Protein AF-A0A4P6FNH8-F1 (afdb_monomer_lite)

Structure (mmCIF, N/CA/C/O backbone):
data_AF-A0A4P6FNH8-F1
#
_entry.id   AF-A0A4P6FNH8-F1
#
loop_
_atom_site.group_PDB
_atom_site.id
_atom_site.type_symbol
_atom_site.label_atom_id
_atom_site.label_alt_id
_atom_site.label_comp_id
_atom_site.label_asym_id
_atom_site.label_entity_id
_atom_site.label_seq_id
_atom_site.pdbx_PDB_ins_code
_atom_site.Cartn_x
_atom_site.Cartn_y
_atom_site.Cartn_z
_atom_site.occupancy
_atom_site.B_iso_or_equiv
_atom_site.auth_seq_id
_atom_site.auth_comp_id
_atom_site.auth_asym_id
_atom_site.auth_atom_id
_atom_site.pdbx_PDB_model_num
ATOM 1 N N . MET A 1 1 ? 36.685 -17.827 -35.394 1.00 43.69 1 MET A N 1
ATOM 2 C CA . MET A 1 1 ? 35.992 -16.547 -35.660 1.00 43.69 1 MET A CA 1
ATOM 3 C C . MET A 1 1 ? 34.524 -16.852 -35.896 1.00 43.69 1 MET A C 1
ATOM 5 O O . MET A 1 1 ? 34.252 -17.631 -36.791 1.00 43.69 1 MET A O 1
ATOM 9 N N . SER A 1 2 ? 33.561 -16.354 -35.133 1.00 48.94 2 SER A N 1
ATOM 10 C CA . SER A 1 2 ? 33.621 -15.653 -33.846 1.00 48.94 2 SER A CA 1
ATOM 11 C C . SER A 1 2 ? 32.327 -16.001 -33.105 1.00 48.94 2 SER A C 1
ATOM 13 O O . SER A 1 2 ? 31.249 -15.919 -33.686 1.00 48.94 2 SER A O 1
ATOM 15 N N . GLY A 1 3 ? 32.433 -16.433 -31.848 1.00 52.28 3 GLY A N 1
ATOM 16 C CA . GLY A 1 3 ? 31.310 -16.820 -30.985 1.00 52.28 3 GLY A CA 1
ATOM 17 C C . GLY A 1 3 ? 30.482 -15.637 -30.473 1.00 52.28 3 GLY A C 1
ATOM 18 O O . GLY A 1 3 ? 29.864 -15.742 -29.420 1.00 52.28 3 GLY A O 1
ATOM 19 N N . GLU A 1 4 ? 30.479 -14.519 -31.197 1.00 54.94 4 GLU A N 1
ATOM 20 C CA . GLU A 1 4 ? 29.883 -13.247 -30.781 1.00 54.94 4 GLU A CA 1
ATOM 21 C C . GLU A 1 4 ? 28.447 -13.058 -31.292 1.00 54.94 4 GLU A C 1
ATOM 23 O O . GLU A 1 4 ? 27.693 -12.273 -30.728 1.00 54.94 4 GLU A O 1
ATOM 28 N N . GLU A 1 5 ? 28.004 -13.829 -32.292 1.00 51.91 5 GLU A N 1
ATOM 29 C CA . GLU A 1 5 ? 26.651 -13.677 -32.855 1.00 51.91 5 GLU A CA 1
ATOM 30 C C . GLU A 1 5 ? 25.549 -14.289 -31.965 1.00 51.91 5 GLU A C 1
ATOM 32 O O . GLU A 1 5 ? 24.372 -13.953 -32.084 1.00 51.91 5 GLU A O 1
ATOM 37 N N . LYS A 1 6 ? 25.917 -15.141 -30.996 1.00 47.25 6 LYS A N 1
ATOM 38 C CA . LYS A 1 6 ? 24.975 -15.701 -30.007 1.00 47.25 6 LYS A CA 1
ATOM 39 C C . LYS A 1 6 ? 24.760 -14.818 -28.769 1.00 47.25 6 LYS A C 1
ATOM 41 O O . LYS A 1 6 ? 24.041 -15.229 -27.862 1.00 47.25 6 LYS A O 1
ATOM 46 N N . LEU A 1 7 ? 25.326 -13.609 -28.729 1.00 52.78 7 LEU A N 1
ATOM 47 C CA . LEU A 1 7 ? 25.089 -12.632 -27.654 1.00 52.78 7 LEU A CA 1
ATOM 48 C C . LEU A 1 7 ? 23.827 -11.773 -27.849 1.00 52.78 7 LEU A C 1
ATOM 50 O O . LEU A 1 7 ? 23.547 -10.908 -27.027 1.00 52.78 7 LEU A O 1
ATOM 54 N N . ALA A 1 8 ? 23.016 -12.038 -28.876 1.00 52.78 8 ALA A N 1
ATOM 55 C CA . ALA A 1 8 ? 21.679 -11.455 -29.023 1.00 52.78 8 ALA A CA 1
ATOM 56 C C . ALA A 1 8 ? 20.589 -12.271 -28.293 1.00 52.78 8 ALA A C 1
ATOM 58 O O . ALA A 1 8 ? 19.421 -12.253 -28.682 1.00 52.78 8 ALA A O 1
ATOM 59 N N . ALA A 1 9 ? 20.957 -13.018 -27.247 1.00 53.44 9 ALA A N 1
ATOM 60 C CA . ALA A 1 9 ? 19.985 -13.634 -26.358 1.00 53.44 9 ALA A CA 1
ATOM 61 C C . ALA A 1 9 ? 19.224 -12.510 -25.644 1.00 53.44 9 ALA A C 1
ATOM 63 O O . ALA A 1 9 ? 19.782 -11.799 -24.807 1.00 53.44 9 ALA A O 1
ATOM 64 N N . ALA A 1 10 ? 17.958 -12.321 -26.026 1.00 61.97 10 ALA A N 1
ATOM 65 C CA . ALA A 1 10 ? 17.019 -11.470 -25.309 1.00 61.97 10 ALA A CA 1
ATOM 66 C C . ALA A 1 10 ? 17.166 -11.707 -23.794 1.00 61.97 10 ALA A C 1
ATOM 68 O O . ALA A 1 10 ? 17.348 -12.862 -23.390 1.00 61.97 10 ALA A O 1
ATOM 69 N N . PRO A 1 11 ? 17.113 -10.648 -22.961 1.00 55.53 11 PRO A N 1
ATOM 70 C CA . PRO A 1 11 ? 17.288 -10.803 -21.525 1.00 55.53 11 PRO A CA 1
ATOM 71 C C . PRO A 1 11 ? 16.305 -11.874 -21.035 1.00 55.53 11 PRO A C 1
ATOM 73 O O . PRO A 1 11 ? 15.132 -11.831 -21.428 1.00 55.53 11 PRO A O 1
ATOM 76 N N . PRO A 1 12 ? 16.763 -12.864 -20.250 1.00 52.28 12 PRO A N 1
ATOM 77 C CA . PRO A 1 12 ? 15.908 -13.956 -19.823 1.00 52.28 12 PRO A CA 1
ATOM 78 C C . PRO A 1 12 ? 14.679 -13.371 -19.122 1.00 52.28 12 PRO A C 1
ATOM 80 O O . PRO A 1 12 ? 14.793 -12.606 -18.164 1.00 52.28 12 PRO A O 1
ATOM 83 N N . VAL A 1 13 ? 13.485 -13.720 -19.615 1.00 58.91 13 VAL A N 1
ATOM 84 C CA . VAL A 1 13 ? 12.173 -13.343 -19.047 1.00 58.91 13 VAL A CA 1
ATOM 85 C C . VAL A 1 13 ? 11.908 -14.175 -17.780 1.00 58.91 13 VAL A C 1
ATOM 87 O O . VAL A 1 13 ? 10.817 -14.685 -17.528 1.00 58.91 13 VAL A O 1
ATOM 90 N N . GLU A 1 14 ? 12.942 -14.379 -16.976 1.00 52.25 14 GLU A N 1
ATOM 91 C CA . GLU A 1 14 ? 12.959 -15.292 -15.846 1.00 52.25 14 GLU A CA 1
ATOM 92 C C . GLU A 1 14 ? 12.688 -14.474 -14.583 1.00 52.25 14 GLU A C 1
ATOM 94 O O . GLU A 1 14 ? 13.568 -14.035 -13.854 1.00 52.25 14 GLU A O 1
ATOM 99 N N . GLY A 1 15 ? 11.411 -14.142 -14.410 1.00 58.81 15 GLY A N 1
ATOM 100 C CA . GLY A 1 15 ? 10.933 -13.310 -13.305 1.00 58.81 15 GLY A CA 1
ATOM 101 C C . GLY A 1 15 ? 9.507 -12.792 -13.482 1.00 58.81 15 GLY A C 1
ATOM 102 O O . GLY A 1 15 ? 8.905 -12.322 -12.516 1.00 58.81 15 GLY A O 1
ATOM 103 N N . SER A 1 16 ? 8.923 -12.904 -14.683 1.00 69.25 16 SER A N 1
ATOM 104 C CA . SER A 1 16 ? 7.615 -12.300 -14.980 1.00 69.25 16 SER A CA 1
ATOM 105 C C . SER A 1 16 ? 6.472 -12.891 -14.150 1.00 69.25 16 SER A C 1
ATOM 107 O O . SER A 1 16 ? 5.639 -12.142 -13.652 1.00 69.25 16 SER A O 1
ATOM 109 N N . ARG A 1 17 ? 6.450 -14.214 -13.929 1.00 79.19 17 ARG A N 1
ATOM 110 C CA . ARG A 1 17 ? 5.368 -14.883 -13.183 1.00 79.19 17 ARG A CA 1
ATOM 111 C C . ARG A 1 17 ? 5.410 -14.590 -11.689 1.00 79.19 17 ARG A C 1
ATOM 113 O O . ARG A 1 17 ? 4.373 -14.295 -11.115 1.00 79.19 17 ARG A O 1
ATOM 120 N N . PHE A 1 18 ? 6.589 -14.629 -11.069 1.00 81.00 18 PHE A N 1
ATOM 121 C CA . PHE A 1 18 ? 6.742 -14.306 -9.647 1.00 81.00 18 PHE A CA 1
ATOM 122 C C . PHE A 1 18 ? 6.321 -12.859 -9.362 1.00 81.00 18 PHE A C 1
ATOM 124 O O . PHE A 1 18 ? 5.509 -12.611 -8.473 1.00 81.00 18 PHE A O 1
ATOM 131 N N . ARG A 1 19 ? 6.788 -11.913 -10.188 1.00 79.69 19 ARG A N 1
ATOM 132 C CA . ARG A 1 19 ? 6.395 -10.500 -10.098 1.00 79.69 19 ARG A CA 1
ATOM 133 C C . ARG A 1 19 ? 4.899 -10.306 -10.357 1.00 79.69 19 ARG A C 1
ATOM 135 O O . ARG A 1 19 ? 4.261 -9.556 -9.627 1.00 79.69 19 ARG A O 1
ATOM 142 N N . ALA A 1 20 ? 4.328 -11.011 -11.336 1.00 81.69 20 ALA A N 1
ATOM 143 C CA . ALA A 1 20 ? 2.895 -10.964 -11.620 1.00 81.69 20 ALA A CA 1
ATOM 144 C C . ALA A 1 20 ? 2.048 -11.525 -10.468 1.00 81.69 20 ALA A C 1
ATOM 146 O O . ALA A 1 20 ? 1.025 -10.937 -10.134 1.00 81.69 20 ALA A O 1
ATOM 147 N N . ILE A 1 21 ? 2.483 -12.614 -9.826 1.00 88.44 21 ILE A N 1
ATOM 148 C CA . ILE A 1 21 ? 1.800 -13.197 -8.663 1.00 88.44 21 ILE A CA 1
ATOM 149 C C . ILE A 1 21 ? 1.846 -12.228 -7.481 1.00 88.44 21 ILE A C 1
ATOM 151 O O . ILE A 1 21 ? 0.808 -11.959 -6.884 1.00 88.44 21 ILE A O 1
ATOM 155 N N . ILE A 1 22 ? 3.013 -11.653 -7.170 1.00 86.31 22 ILE A N 1
ATOM 156 C CA . ILE A 1 22 ? 3.126 -10.652 -6.098 1.00 86.31 22 ILE A CA 1
ATOM 157 C C . ILE A 1 22 ? 2.273 -9.419 -6.410 1.00 86.31 22 ILE A C 1
ATOM 159 O O . ILE A 1 22 ? 1.556 -8.939 -5.534 1.00 86.31 22 ILE A O 1
ATOM 163 N N . GLY A 1 23 ? 2.291 -8.940 -7.656 1.00 83.19 23 GLY A N 1
ATOM 164 C CA . GLY A 1 23 ? 1.445 -7.834 -8.097 1.00 83.19 23 GLY A CA 1
ATOM 165 C C . GLY A 1 23 ? -0.046 -8.142 -7.947 1.00 83.19 23 GLY A C 1
ATOM 166 O O . GLY A 1 23 ? -0.795 -7.310 -7.441 1.00 83.19 23 GLY A O 1
ATOM 167 N N . ALA A 1 24 ? -0.475 -9.353 -8.310 1.00 86.81 24 ALA A N 1
ATOM 168 C CA . ALA A 1 24 ? -1.855 -9.797 -8.148 1.00 86.81 24 ALA A CA 1
ATOM 169 C C . ALA A 1 24 ? -2.260 -9.898 -6.669 1.00 86.81 24 ALA A C 1
ATOM 171 O O . ALA A 1 24 ? -3.338 -9.435 -6.307 1.00 86.81 24 ALA A O 1
ATOM 172 N N . ILE A 1 25 ? -1.392 -10.434 -5.804 1.00 90.12 25 ILE A N 1
ATOM 173 C CA . ILE A 1 25 ? -1.632 -10.491 -4.354 1.00 90.12 25 ILE A CA 1
ATOM 174 C C . ILE A 1 25 ? -1.741 -9.079 -3.772 1.00 90.12 25 ILE A C 1
ATOM 176 O O . ILE A 1 25 ? -2.648 -8.823 -2.985 1.00 90.12 25 ILE A O 1
ATOM 180 N N . ALA A 1 26 ? -0.870 -8.152 -4.177 1.00 86.50 26 ALA A N 1
ATOM 181 C CA . A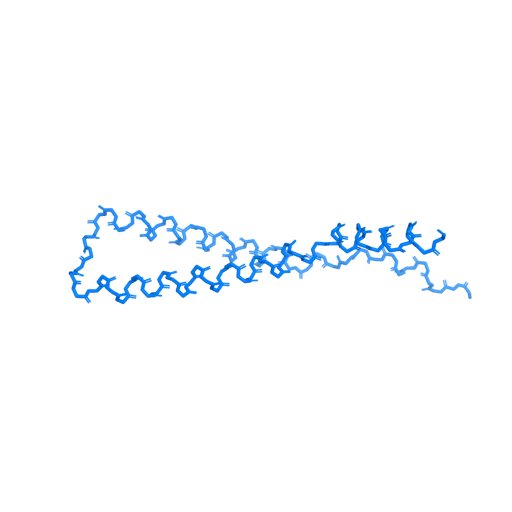LA A 1 26 ? -0.921 -6.766 -3.720 1.00 86.50 26 ALA A CA 1
ATOM 182 C C . ALA A 1 26 ? -2.216 -6.061 -4.162 1.00 86.50 26 ALA A C 1
ATOM 184 O O . ALA A 1 26 ? -2.851 -5.381 -3.359 1.00 86.50 26 ALA A O 1
ATOM 185 N N . LEU A 1 27 ? -2.645 -6.269 -5.412 1.00 86.81 27 LEU A N 1
ATOM 186 C CA . LEU A 1 27 ? -3.898 -5.727 -5.948 1.00 86.81 27 LEU A CA 1
ATOM 187 C C . LEU A 1 27 ? -5.123 -6.286 -5.225 1.00 86.81 27 LEU A C 1
ATOM 189 O O . LEU A 1 27 ? -5.956 -5.522 -4.741 1.00 86.81 27 LEU A O 1
ATOM 193 N N . VAL A 1 28 ? -5.228 -7.613 -5.135 1.00 92.81 28 VAL A N 1
ATOM 194 C CA . VAL A 1 28 ? -6.359 -8.288 -4.486 1.00 92.81 28 VAL A CA 1
ATOM 195 C C . VAL A 1 28 ? -6.380 -7.976 -2.992 1.00 92.81 28 VAL A C 1
ATOM 197 O O . VAL A 1 28 ? -7.433 -7.645 -2.45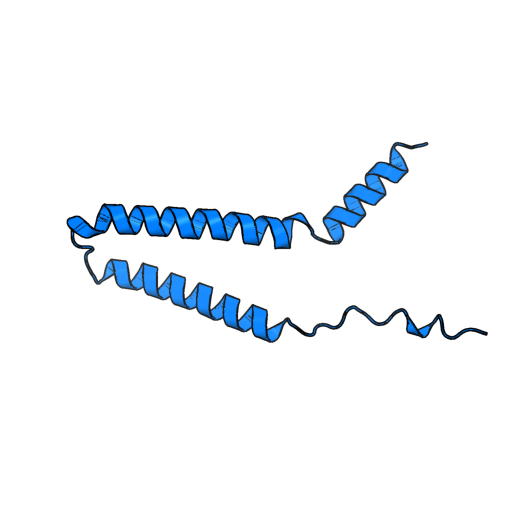8 1.00 92.81 28 VAL A O 1
ATOM 200 N N . GLY A 1 29 ? -5.226 -8.008 -2.324 1.00 90.00 29 GLY A N 1
ATOM 201 C CA . GLY A 1 29 ? -5.091 -7.645 -0.915 1.00 90.00 29 GLY A CA 1
ATOM 202 C C . GLY A 1 29 ? -5.467 -6.189 -0.645 1.00 90.00 29 GLY A C 1
ATOM 203 O O . GLY A 1 29 ? -6.180 -5.919 0.317 1.00 90.00 29 GLY A O 1
ATOM 204 N N . GLY A 1 30 ? -5.073 -5.260 -1.521 1.00 85.81 30 GLY A N 1
ATOM 205 C CA . GLY A 1 30 ? -5.492 -3.859 -1.449 1.00 85.81 30 GLY A CA 1
ATOM 206 C C . GLY A 1 30 ? -7.003 -3.693 -1.627 1.00 85.81 30 GLY A C 1
ATOM 207 O O . GLY A 1 30 ? -7.646 -3.051 -0.801 1.00 85.81 30 GLY A O 1
ATOM 208 N N . LEU A 1 31 ? -7.587 -4.319 -2.653 1.00 88.94 31 LEU A N 1
ATOM 209 C CA . LEU A 1 31 ? -9.033 -4.293 -2.920 1.00 88.94 31 LEU A CA 1
ATOM 210 C C . LEU A 1 31 ? -9.849 -4.879 -1.763 1.00 88.94 31 LEU A C 1
ATOM 212 O O . LEU A 1 31 ? -10.836 -4.278 -1.344 1.00 88.94 31 LEU A O 1
ATOM 216 N N . LEU A 1 32 ? -9.425 -6.021 -1.220 1.00 89.44 32 LEU A N 1
ATOM 217 C CA . LEU A 1 32 ? -10.069 -6.648 -0.066 1.00 89.44 32 LEU A CA 1
ATOM 218 C C . LEU A 1 32 ? -9.867 -5.836 1.214 1.00 89.44 32 LEU A C 1
ATOM 220 O O . LEU A 1 32 ? -10.797 -5.736 2.006 1.00 89.44 32 LEU A O 1
ATOM 224 N N . GLY A 1 33 ? -8.696 -5.228 1.414 1.00 84.25 33 GLY A N 1
ATOM 225 C CA . GLY A 1 33 ? -8.426 -4.347 2.550 1.00 84.25 33 GLY A CA 1
ATOM 226 C C . GLY A 1 33 ? -9.314 -3.102 2.531 1.00 84.25 33 GLY A C 1
ATOM 227 O O . GLY A 1 33 ? -9.983 -2.808 3.518 1.00 84.25 33 GLY A O 1
ATOM 228 N N . PHE A 1 34 ? -9.399 -2.418 1.387 1.00 83.88 34 PHE A N 1
ATOM 229 C CA . PHE A 1 34 ? -10.305 -1.280 1.204 1.00 83.88 34 PHE A CA 1
ATOM 230 C C . PHE A 1 34 ? -11.780 -1.683 1.307 1.00 83.88 34 PHE A C 1
ATOM 232 O O . PHE A 1 34 ? -12.558 -0.984 1.952 1.00 83.88 34 PHE A O 1
ATOM 239 N N . GLY A 1 35 ? -12.170 -2.818 0.721 1.00 84.38 35 GLY A N 1
ATOM 240 C CA . GLY A 1 35 ? -13.532 -3.344 0.833 1.00 84.38 35 GLY A CA 1
ATOM 241 C C . GLY A 1 35 ? -13.896 -3.751 2.265 1.00 84.38 35 GLY A C 1
ATOM 242 O O . GLY A 1 35 ? -15.003 -3.487 2.723 1.00 84.38 35 GLY A O 1
ATOM 243 N N . GLY A 1 36 ? -12.955 -4.331 3.009 1.00 83.69 36 GLY A N 1
ATOM 244 C CA . GLY A 1 36 ? -13.138 -4.716 4.408 1.00 83.69 36 GLY A CA 1
ATOM 245 C C . GLY A 1 36 ? -13.361 -3.515 5.325 1.00 83.69 36 GLY A C 1
ATOM 246 O O . GLY A 1 36 ? -14.201 -3.580 6.220 1.00 83.69 36 GLY A O 1
ATOM 247 N N . LEU A 1 37 ? -12.694 -2.391 5.050 1.00 82.50 37 LEU A N 1
ATOM 248 C CA . LEU A 1 37 ? -12.892 -1.129 5.772 1.00 82.50 37 LEU A CA 1
ATOM 249 C C . LEU A 1 37 ? -14.303 -0.536 5.607 1.00 82.50 37 LEU A C 1
ATOM 251 O O . LEU A 1 37 ? -14.728 0.245 6.454 1.00 82.50 37 LEU A O 1
ATOM 255 N N . TYR A 1 38 ? -15.047 -0.910 4.560 1.00 81.12 38 TYR A N 1
ATOM 256 C CA . TYR A 1 38 ? -16.451 -0.505 4.398 1.00 81.12 38 TYR A CA 1
ATOM 257 C C . TYR A 1 38 ? -17.411 -1.273 5.315 1.00 81.12 38 TYR A C 1
ATOM 259 O O . TYR A 1 38 ? -18.490 -0.772 5.626 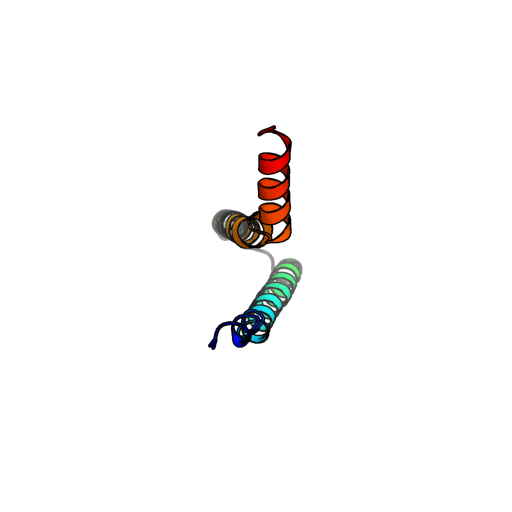1.00 81.12 38 TYR A O 1
ATOM 267 N N . VAL A 1 39 ? -17.041 -2.487 5.730 1.00 83.25 39 VAL A N 1
ATOM 268 C CA . VAL A 1 39 ? -17.885 -3.366 6.556 1.00 83.25 39 VAL A CA 1
ATOM 269 C C . VAL A 1 39 ? -17.448 -3.337 8.023 1.00 83.25 39 VAL A C 1
ATOM 271 O O . VAL A 1 39 ? -18.275 -3.509 8.916 1.00 83.25 39 VAL A O 1
ATOM 274 N N . ILE A 1 40 ? -16.158 -3.099 8.283 1.00 85.38 40 ILE A N 1
ATOM 275 C CA . ILE A 1 40 ? -15.570 -3.093 9.623 1.00 85.38 40 ILE A CA 1
ATOM 276 C C . ILE A 1 40 ? -15.188 -1.656 9.999 1.00 85.38 40 ILE A C 1
ATOM 278 O O . ILE A 1 40 ? -14.231 -1.116 9.437 1.00 85.38 40 ILE A O 1
ATOM 282 N N . PRO A 1 41 ? -15.890 -1.030 10.961 1.00 80.81 41 PRO A N 1
ATOM 283 C CA . PRO A 1 41 ? -15.529 0.300 11.424 1.00 80.81 41 PRO A CA 1
ATOM 284 C C . PRO A 1 41 ? -14.162 0.266 12.111 1.00 80.81 41 PRO A C 1
ATOM 286 O O . PRO A 1 41 ? -13.884 -0.593 12.949 1.00 80.81 41 PRO A O 1
ATOM 289 N N . ILE A 1 42 ? -13.308 1.228 11.766 1.00 80.19 42 ILE A N 1
ATOM 290 C CA . ILE A 1 42 ? -12.010 1.402 12.417 1.00 80.19 42 ILE A CA 1
ATOM 291 C C . ILE A 1 42 ? -12.259 1.985 13.818 1.00 80.19 42 ILE A C 1
ATOM 293 O O . ILE A 1 42 ? -12.865 3.054 13.914 1.00 80.19 42 ILE A O 1
ATOM 297 N N . PRO A 1 43 ? -11.782 1.341 14.898 1.00 83.44 43 PRO A N 1
ATOM 298 C CA . PRO A 1 43 ? -11.832 1.917 16.239 1.00 83.44 43 PRO A CA 1
ATOM 299 C C . PRO A 1 43 ? -11.093 3.259 16.277 1.00 83.44 43 PRO A C 1
ATOM 301 O O . PRO A 1 43 ? -10.019 3.378 15.686 1.00 83.44 43 PRO A O 1
ATOM 304 N N . GLU A 1 44 ? -11.615 4.253 17.000 1.00 83.38 44 GLU A N 1
ATOM 305 C CA . GLU A 1 44 ? -11.046 5.613 16.997 1.00 83.38 44 GLU A CA 1
ATOM 306 C C . GLU A 1 44 ? -9.556 5.645 17.371 1.00 83.38 44 GLU A C 1
ATOM 308 O O . GLU A 1 44 ? -8.773 6.323 16.708 1.00 83.38 44 GLU A O 1
ATOM 313 N N . GLY A 1 45 ? -9.134 4.823 18.340 1.00 86.94 45 GLY A N 1
ATOM 314 C CA . GLY A 1 45 ? -7.730 4.726 18.762 1.00 86.94 45 GLY A CA 1
ATOM 315 C C . GLY A 1 45 ? -6.772 4.166 17.702 1.00 86.94 45 GLY A C 1
ATOM 316 O O . GLY A 1 45 ? -5.563 4.353 17.803 1.00 86.94 45 GLY A O 1
ATOM 317 N N . ASN A 1 46 ? -7.288 3.517 16.656 1.00 86.81 46 ASN A N 1
ATOM 318 C CA . ASN A 1 46 ? -6.474 2.926 15.591 1.00 86.81 46 ASN A CA 1
ATOM 319 C C . ASN A 1 46 ? -6.393 3.820 14.350 1.00 86.81 46 ASN A C 1
ATOM 321 O O . ASN A 1 46 ? -5.683 3.484 13.399 1.00 86.81 46 ASN A O 1
ATOM 325 N N . ARG A 1 47 ? -7.097 4.957 14.341 1.00 85.56 47 ARG A N 1
ATOM 326 C CA . ARG A 1 47 ? -7.182 5.835 13.172 1.00 85.56 47 ARG A CA 1
ATOM 327 C C . ARG A 1 47 ? -5.829 6.458 12.823 1.00 85.56 47 ARG A C 1
ATOM 329 O O . ARG A 1 47 ? -5.440 6.445 11.660 1.00 85.56 47 ARG A O 1
ATOM 336 N N . GLU A 1 48 ? -5.092 6.951 13.813 1.00 91.00 48 GLU A N 1
ATOM 337 C CA . GLU A 1 48 ? -3.750 7.522 13.624 1.00 91.00 48 GLU A CA 1
ATOM 338 C C . GLU A 1 48 ? -2.708 6.480 13.194 1.00 91.00 48 GLU A C 1
ATOM 340 O O . GLU A 1 48 ? -2.074 6.689 12.156 1.00 91.00 48 GLU A O 1
ATOM 345 N N . PRO A 1 49 ? -2.560 5.329 13.883 1.00 91.06 49 PRO A N 1
ATOM 346 C CA . PRO A 1 49 ? -1.689 4.250 13.421 1.00 91.06 49 PRO A CA 1
ATOM 347 C C . PRO A 1 49 ? -2.005 3.782 11.996 1.00 91.06 49 PRO A C 1
ATOM 349 O O . PRO A 1 49 ? -1.088 3.537 11.213 1.00 91.06 49 PRO A O 1
ATOM 352 N N . LEU A 1 50 ? -3.289 3.695 11.633 1.00 87.12 50 LEU A N 1
ATOM 353 C CA . LEU A 1 50 ? -3.704 3.310 10.286 1.00 87.12 50 LEU A CA 1
ATOM 354 C C . LEU A 1 50 ? -3.283 4.346 9.237 1.00 87.12 50 LEU A C 1
ATOM 356 O O . LEU A 1 50 ? -2.765 3.973 8.187 1.00 87.12 50 LEU A O 1
ATOM 360 N N . LEU A 1 51 ? -3.482 5.638 9.510 1.00 89.69 51 LEU A N 1
ATOM 361 C CA . LEU A 1 51 ? -3.073 6.714 8.603 1.00 89.69 51 LEU A CA 1
ATOM 362 C C . LEU A 1 51 ? -1.548 6.764 8.434 1.00 89.69 51 LEU A C 1
ATOM 364 O O . LEU A 1 51 ? -1.066 6.959 7.318 1.00 89.69 51 LEU A O 1
ATOM 368 N N . LEU A 1 52 ? -0.791 6.519 9.508 1.00 93.44 52 LEU A N 1
ATOM 369 C CA . LEU A 1 52 ? 0.667 6.390 9.453 1.00 93.44 52 LEU A CA 1
ATOM 370 C C . LEU A 1 52 ? 1.097 5.191 8.601 1.00 93.44 52 LEU A C 1
ATOM 372 O O . LEU A 1 52 ? 1.959 5.331 7.733 1.00 93.44 52 LEU A O 1
ATOM 376 N N . ALA A 1 53 ? 0.476 4.027 8.807 1.00 90.12 53 ALA A N 1
ATOM 377 C CA . ALA A 1 53 ? 0.765 2.826 8.030 1.00 90.12 53 ALA A CA 1
ATOM 378 C C . ALA A 1 53 ? 0.448 3.026 6.540 1.00 90.12 53 ALA A C 1
ATOM 380 O O . ALA A 1 53 ? 1.265 2.682 5.686 1.00 90.12 53 ALA A O 1
ATOM 381 N N . LEU A 1 54 ? -0.694 3.641 6.221 1.00 89.06 54 LEU A N 1
ATOM 382 C CA . LEU A 1 54 ? -1.068 3.992 4.849 1.00 89.06 54 LEU A CA 1
ATOM 383 C C . LEU A 1 54 ? -0.054 4.950 4.221 1.00 89.06 54 LEU A C 1
ATOM 385 O O . LEU A 1 54 ? 0.401 4.703 3.107 1.00 89.06 54 LEU A O 1
ATOM 389 N N . GLY A 1 55 ? 0.343 6.005 4.936 1.00 90.56 55 GLY A N 1
ATOM 390 C CA . GLY A 1 55 ? 1.357 6.947 4.464 1.00 90.56 55 GLY A CA 1
ATOM 391 C C . GLY A 1 55 ? 2.702 6.272 4.183 1.00 90.56 55 GLY A C 1
ATOM 392 O O . GLY A 1 55 ? 3.307 6.520 3.142 1.00 90.56 55 GLY A O 1
ATOM 393 N N . LEU A 1 56 ? 3.140 5.368 5.063 1.00 93.50 56 LEU A N 1
ATOM 394 C CA . LEU A 1 56 ? 4.389 4.621 4.904 1.00 93.50 56 LEU A CA 1
ATOM 395 C C . LEU A 1 56 ? 4.343 3.675 3.698 1.00 93.50 56 LEU A C 1
ATOM 397 O O . LEU A 1 56 ? 5.275 3.663 2.893 1.00 93.50 56 LEU A O 1
ATOM 401 N N . VAL A 1 57 ? 3.253 2.921 3.538 1.00 88.56 57 VAL A N 1
ATOM 402 C CA . VAL A 1 57 ? 3.080 1.992 2.412 1.00 88.56 57 VAL A CA 1
ATOM 403 C C . VAL A 1 57 ? 2.967 2.743 1.088 1.00 88.56 57 VAL A C 1
ATOM 405 O O . VAL A 1 57 ? 3.604 2.345 0.117 1.00 88.56 57 VAL A O 1
ATOM 408 N N . LEU A 1 58 ? 2.204 3.837 1.033 1.00 87.69 58 LEU A N 1
ATOM 409 C CA . LEU A 1 58 ? 2.073 4.652 -0.178 1.00 87.69 58 LEU A CA 1
ATOM 410 C C . LEU A 1 58 ? 3.385 5.367 -0.524 1.00 87.69 58 LEU A C 1
ATOM 412 O O . LEU A 1 58 ? 3.779 5.393 -1.690 1.00 87.69 58 LEU A O 1
ATOM 416 N N . GLY A 1 59 ? 4.086 5.897 0.481 1.00 89.25 59 GLY A N 1
ATOM 417 C CA . GLY A 1 59 ? 5.395 6.522 0.312 1.00 89.25 59 GLY A CA 1
ATOM 418 C C . GLY A 1 59 ? 6.425 5.541 -0.244 1.00 89.25 59 GLY A C 1
ATOM 419 O O . GLY A 1 59 ? 7.059 5.823 -1.258 1.00 89.25 59 GLY A O 1
ATOM 420 N N . TRP A 1 60 ? 6.542 4.358 0.361 1.00 91.19 60 TRP A N 1
ATOM 421 C CA . TRP A 1 60 ? 7.433 3.302 -0.121 1.00 91.19 60 TRP A CA 1
ATOM 422 C C . TRP A 1 60 ? 7.001 2.739 -1.484 1.00 91.19 60 TRP A C 1
ATOM 424 O O . TRP A 1 60 ? 7.825 2.560 -2.376 1.00 91.19 60 TRP A O 1
ATOM 434 N N . GLY A 1 61 ? 5.704 2.513 -1.698 1.00 85.19 61 GLY A N 1
ATOM 435 C CA . GLY A 1 61 ? 5.186 2.018 -2.974 1.00 85.19 61 GLY A CA 1
ATOM 436 C C . GLY A 1 61 ? 5.495 2.967 -4.134 1.00 85.19 61 GLY A C 1
ATOM 437 O O . GLY A 1 61 ? 5.897 2.522 -5.210 1.00 85.19 61 GLY A O 1
ATOM 438 N N . SER A 1 62 ? 5.393 4.278 -3.902 1.00 82.50 62 SER A N 1
ATOM 439 C CA . SER A 1 62 ? 5.732 5.302 -4.894 1.00 82.50 62 SER A CA 1
ATOM 440 C C . SER A 1 62 ? 7.209 5.260 -5.311 1.00 82.50 62 SER A C 1
ATOM 442 O O . SER A 1 62 ? 7.515 5.380 -6.502 1.00 82.50 62 SER A O 1
ATOM 444 N N . THR A 1 63 ? 8.140 5.024 -4.376 1.00 84.50 63 THR A N 1
ATOM 445 C CA . THR A 1 63 ? 9.574 4.929 -4.712 1.00 84.50 63 THR A CA 1
ATOM 446 C C . THR A 1 63 ? 9.890 3.670 -5.515 1.00 84.50 63 THR A C 1
ATOM 448 O O . THR A 1 63 ? 10.658 3.741 -6.474 1.00 84.50 63 THR A O 1
ATOM 451 N N . VAL A 1 64 ? 9.249 2.540 -5.198 1.00 81.31 64 VAL A N 1
ATOM 452 C CA . VAL A 1 64 ? 9.400 1.281 -5.949 1.00 81.31 64 VAL A CA 1
ATOM 453 C C . VAL A 1 64 ? 8.881 1.426 -7.380 1.00 81.31 64 VAL A C 1
ATOM 455 O O . VAL A 1 64 ? 9.568 1.046 -8.329 1.00 81.31 64 VAL A O 1
ATOM 458 N N . ILE A 1 65 ? 7.700 2.024 -7.554 1.00 78.19 65 ILE A N 1
ATOM 459 C CA . ILE A 1 65 ? 7.134 2.307 -8.880 1.00 78.19 65 ILE A CA 1
ATOM 460 C C . ILE A 1 65 ? 8.044 3.270 -9.650 1.00 78.19 65 ILE A C 1
ATOM 462 O O . ILE A 1 65 ? 8.341 3.030 -10.818 1.00 78.19 65 ILE A O 1
ATOM 466 N N . SER A 1 66 ? 8.542 4.325 -9.003 1.00 77.12 66 SER A N 1
ATOM 467 C CA . SER A 1 66 ? 9.463 5.280 -9.633 1.00 77.12 66 SER A CA 1
ATOM 468 C C . SER A 1 66 ? 10.780 4.628 -10.057 1.00 77.12 66 SER A C 1
ATOM 470 O O . SER A 1 66 ? 11.319 4.968 -11.104 1.00 77.12 66 SER A O 1
ATOM 472 N N . TYR A 1 67 ? 11.291 3.662 -9.295 1.00 75.62 67 TYR A N 1
ATOM 473 C CA . TYR A 1 67 ? 12.489 2.908 -9.661 1.00 75.62 67 TYR A CA 1
ATOM 474 C C . TYR A 1 67 ? 12.252 2.005 -10.884 1.00 75.62 67 TYR A C 1
ATOM 476 O O . TYR A 1 67 ? 13.040 2.016 -11.837 1.00 75.62 67 TYR A O 1
ATOM 484 N N . GLU A 1 68 ? 11.143 1.261 -10.887 1.00 70.94 68 GLU A N 1
ATOM 485 C CA . GLU A 1 68 ? 10.824 0.316 -11.963 1.00 70.94 68 GLU A CA 1
ATOM 486 C C . GLU A 1 68 ? 10.439 1.036 -13.265 1.00 70.94 68 GLU A C 1
ATOM 488 O O . GLU A 1 68 ? 10.923 0.688 -14.341 1.00 70.94 68 GLU A O 1
ATOM 493 N N . PHE A 1 69 ? 9.601 2.072 -13.183 1.00 65.62 69 PHE A N 1
ATOM 494 C CA . PHE A 1 69 ? 9.075 2.772 -14.359 1.00 65.62 69 PHE A CA 1
ATOM 495 C C . PHE A 1 69 ? 9.879 4.021 -14.740 1.00 65.62 69 PHE A C 1
ATOM 497 O O . PHE A 1 69 ? 9.907 4.386 -15.916 1.00 65.62 69 PHE A O 1
ATOM 504 N N . GLY A 1 70 ? 10.590 4.649 -13.801 1.00 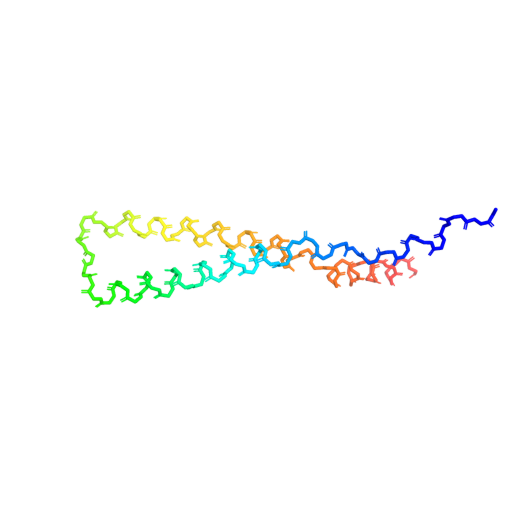60.38 70 GLY A N 1
ATOM 505 C CA . GLY A 1 70 ? 11.480 5.782 -14.082 1.00 60.38 70 GLY A CA 1
ATOM 506 C C . GLY A 1 70 ? 12.778 5.385 -14.792 1.00 60.38 70 GLY A C 1
ATOM 507 O O . GLY A 1 70 ? 13.400 6.223 -15.438 1.00 60.38 70 GLY A O 1
ATOM 508 N N . SER A 1 71 ? 13.170 4.105 -14.745 1.00 55.81 71 SER A N 1
ATOM 509 C CA . SER A 1 71 ? 14.362 3.578 -15.431 1.00 55.81 71 SER A CA 1
ATOM 510 C C . SER A 1 71 ? 14.070 2.855 -16.753 1.00 55.81 71 SER A C 1
ATOM 512 O O . SER A 1 71 ? 14.959 2.183 -17.289 1.00 55.81 71 SER A O 1
ATOM 514 N N . SER A 1 72 ? 12.848 3.008 -17.291 1.00 52.59 72 SER A N 1
ATOM 515 C CA . SER A 1 72 ? 12.399 2.380 -18.539 1.00 52.59 72 SER A CA 1
ATOM 516 C C . SER A 1 72 ? 13.502 2.394 -19.614 1.00 52.59 72 SER A C 1
ATOM 518 O O . SER A 1 72 ? 14.075 3.455 -19.885 1.00 52.59 72 SER A O 1
ATOM 520 N N . PRO A 1 73 ? 13.792 1.257 -20.279 1.00 56.06 73 PRO A N 1
ATOM 521 C CA . PRO A 1 73 ? 14.730 1.201 -21.400 1.00 56.06 73 PRO A CA 1
ATOM 522 C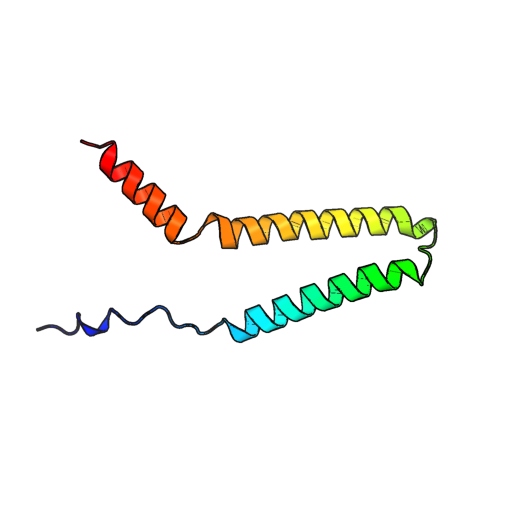 C . PRO A 1 73 ? 14.413 2.228 -22.492 1.00 56.06 73 PRO A C 1
ATOM 524 O O . PRO A 1 73 ? 15.332 2.710 -23.145 1.00 56.06 73 PRO A O 1
ATOM 527 N N . ALA A 1 74 ? 13.138 2.603 -22.660 1.00 56.00 74 ALA A N 1
ATOM 528 C CA . ALA A 1 74 ? 12.717 3.668 -23.567 1.00 56.00 74 ALA A CA 1
ATOM 529 C C . ALA A 1 74 ? 13.134 5.062 -23.066 1.00 56.00 74 ALA A C 1
ATOM 531 O O . ALA A 1 74 ? 13.556 5.885 -23.871 1.00 56.00 74 ALA A O 1
ATOM 532 N N . GLY A 1 75 ? 13.090 5.307 -21.752 1.00 55.28 75 GLY A N 1
ATOM 533 C CA . GLY A 1 75 ? 13.588 6.534 -21.122 1.00 55.28 75 GLY A CA 1
ATOM 534 C C . GLY A 1 75 ? 15.111 6.661 -21.203 1.00 55.28 75 GLY A C 1
ATOM 535 O O . GLY A 1 75 ? 15.609 7.722 -21.569 1.00 55.28 75 GLY A O 1
ATOM 536 N N . ARG A 1 76 ? 15.858 5.566 -20.979 1.00 61.41 76 ARG A N 1
ATOM 537 C CA . ARG A 1 76 ? 17.317 5.537 -21.215 1.00 61.41 76 ARG A CA 1
ATOM 538 C C . ARG A 1 76 ? 17.669 5.732 -22.691 1.00 61.41 76 ARG A C 1
ATOM 540 O O . ARG A 1 76 ? 18.517 6.565 -22.982 1.00 61.41 76 ARG A O 1
ATOM 547 N N . LYS A 1 77 ? 16.990 5.047 -23.624 1.00 60.69 77 LYS A N 1
ATOM 548 C CA . LYS A 1 77 ? 17.205 5.242 -25.074 1.00 60.69 77 LYS A CA 1
ATOM 549 C C . LYS A 1 77 ? 16.866 6.659 -25.531 1.00 60.69 77 LYS A C 1
ATOM 551 O O . LYS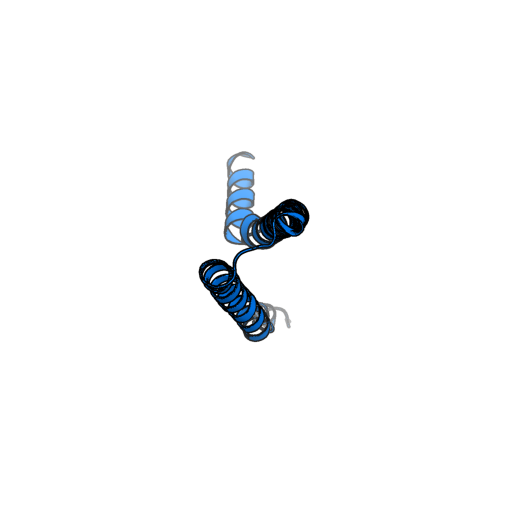 A 1 77 ? 17.569 7.192 -26.379 1.00 60.69 77 LYS A O 1
ATOM 556 N N . ALA A 1 78 ? 15.806 7.263 -24.993 1.00 61.69 78 ALA A N 1
ATOM 557 C CA . ALA A 1 78 ? 15.429 8.640 -25.301 1.00 61.69 78 ALA A CA 1
ATOM 558 C C . ALA A 1 78 ? 16.447 9.648 -24.742 1.00 61.69 78 ALA A C 1
ATOM 560 O O . ALA A 1 78 ? 16.818 10.582 -25.448 1.00 61.69 78 ALA A O 1
ATOM 561 N N . ALA A 1 79 ? 16.950 9.428 -23.523 1.00 66.00 79 ALA A N 1
ATOM 562 C CA . ALA A 1 79 ? 18.003 10.250 -22.928 1.00 66.00 79 ALA A CA 1
ATOM 563 C C . ALA A 1 79 ? 19.341 10.121 -23.684 1.00 66.00 79 ALA A C 1
ATOM 565 O O . ALA A 1 79 ? 19.957 11.132 -24.014 1.00 66.00 79 ALA A O 1
ATOM 566 N N . GLU A 1 80 ? 19.760 8.903 -24.047 1.00 64.25 80 GLU A N 1
ATOM 567 C CA . GLU A 1 80 ? 20.955 8.674 -24.877 1.00 64.25 80 GLU A CA 1
ATOM 568 C C . GLU A 1 80 ? 20.811 9.259 -26.292 1.00 64.25 80 GLU A C 1
ATOM 570 O O . GLU A 1 80 ? 21.770 9.809 -26.837 1.00 64.25 80 GLU A O 1
ATOM 575 N N . ALA A 1 81 ? 19.620 9.179 -26.896 1.00 67.00 81 ALA A N 1
ATOM 576 C CA . ALA A 1 81 ? 19.348 9.778 -28.202 1.00 67.00 81 ALA A CA 1
ATOM 577 C C . ALA A 1 81 ? 19.344 11.317 -28.157 1.00 67.00 81 ALA A C 1
ATOM 579 O O . ALA A 1 81 ? 19.778 11.948 -29.121 1.00 67.00 81 ALA A O 1
ATOM 580 N N . GLY A 1 82 ? 18.895 11.918 -27.049 1.00 65.38 82 GLY A N 1
ATOM 581 C CA . GLY A 1 82 ? 18.958 13.363 -26.818 1.00 65.38 82 GLY A CA 1
ATOM 582 C C . GLY A 1 82 ? 20.395 13.873 -26.697 1.00 65.38 82 GLY A C 1
ATOM 583 O O . GLY A 1 82 ? 20.776 14.798 -27.408 1.00 65.38 82 GLY A O 1
ATOM 584 N N . LEU A 1 83 ? 21.229 13.194 -25.901 1.00 63.97 83 LEU A N 1
ATOM 585 C CA . LEU A 1 83 ? 22.644 13.548 -25.714 1.00 63.97 83 LEU A CA 1
ATOM 586 C C . LEU A 1 83 ? 23.467 13.455 -27.012 1.00 63.97 83 LEU A C 1
ATOM 588 O O . LEU A 1 83 ? 24.378 14.250 -27.226 1.00 63.97 83 LEU A O 1
ATOM 592 N N . ARG A 1 84 ? 23.133 12.523 -27.916 1.00 60.41 84 ARG A N 1
ATOM 593 C CA . ARG A 1 84 ? 23.773 12.424 -29.243 1.00 60.41 84 ARG A CA 1
ATOM 594 C C . ARG A 1 84 ? 23.393 13.549 -30.206 1.00 60.41 84 ARG A C 1
ATOM 596 O O . ARG A 1 84 ? 24.135 13.791 -31.151 1.00 60.41 84 ARG A O 1
ATOM 603 N N . LYS A 1 85 ? 22.241 14.194 -30.007 1.00 56.88 85 LYS A N 1
ATOM 604 C CA . LYS A 1 85 ? 21.732 15.252 -30.891 1.00 56.88 85 LYS A CA 1
ATOM 605 C C . LYS A 1 85 ? 22.267 16.639 -30.521 1.00 56.88 85 LYS A C 1
ATOM 607 O O . LYS A 1 85 ? 22.295 17.510 -31.378 1.00 56.88 85 LYS A O 1
ATOM 612 N N . GLU A 1 86 ? 22.683 16.826 -29.272 1.00 56.50 86 GLU A N 1
ATOM 613 C CA . GLU A 1 86 ? 23.157 18.107 -28.727 1.00 56.50 86 GLU A CA 1
ATOM 614 C C . GLU A 1 86 ? 24.696 18.229 -28.722 1.00 56.50 86 GLU A C 1
ATOM 616 O O . GLU A 1 86 ? 25.237 19.302 -28.482 1.00 56.50 86 GLU A O 1
ATOM 621 N N . GLY A 1 87 ? 25.407 17.131 -29.010 1.00 54.50 87 GLY A N 1
ATOM 622 C CA . GLY A 1 87 ? 26.870 17.065 -29.116 1.00 54.50 87 GLY A CA 1
ATOM 623 C C . GLY A 1 87 ? 27.443 17.205 -30.535 1.00 54.50 87 GLY A C 1
ATOM 624 O O . GLY A 1 87 ? 28.557 16.732 -30.762 1.00 54.50 87 GLY A O 1
ATOM 625 N N . VAL A 1 88 ? 26.699 17.795 -31.481 1.00 45.41 88 VAL A N 1
ATOM 626 C CA . VAL A 1 88 ? 27.177 18.184 -32.827 1.00 45.41 88 VAL A CA 1
ATOM 627 C C . VAL A 1 88 ? 26.929 19.667 -33.042 1.00 45.41 88 VAL A C 1
ATOM 629 O O . VAL A 1 88 ? 25.781 20.094 -32.792 1.00 45.41 88 VAL A O 1
#

pLDDT: mean 73.78, std 14.92, range [43.69, 93.5]

Sequence (88 aa):
MSGEEKLAAAPPVEGSRFRAIIGAIALVGGLLGFGGLYVIPIPEGNREPLLLALGLVLGWGSTVISYEFGSSPAGRKAAEAGLRKEGV

Radius of gyration: 21.8 Å; chains: 1; bounding box: 54×35×54 Å

Foldseek 3Di:
DDPPVVVPPDDPPPCVVVVVVVVVCVVVVVVVVVVVCVVDPDDPVCPVVVVVVVCVCVVVVVVVCCVVVVVPPVNVVVVVVVVVVVPD

Secondary structure (DSSP, 8-state):
--TTGGG------TTHHHHHHHHHHHHHHHHHHHHHHHHSPPPGGGHHHHHHHHHHHHHHHHHHHHHHHHT-HHHHHHHHHHHHHH--